Protein AF-A0A835GZQ5-F1 (afdb_monomer_lite)

Foldseek 3Di:
DVVVVVVVVCCVVPNDPVVVVVVVVVVLVVLCVVPVLKDWDWDADPVPRHGDDIDTDHNCNVVCVVVDDDDDDDDCPPPDD

Structure (mmCIF, N/CA/C/O backbone):
data_AF-A0A835GZQ5-F1
#
_entry.id   AF-A0A835GZQ5-F1
#
loop_
_atom_site.group_PDB
_atom_site.id
_atom_site.type_symbol
_atom_site.label_atom_id
_atom_site.label_alt_id
_atom_site.label_comp_id
_atom_site.label_asym_id
_atom_site.label_entity_id
_atom_site.label_seq_id
_atom_site.pdbx_PDB_ins_code
_atom_site.Cartn_x
_atom_site.Cartn_y
_atom_site.Cartn_z
_atom_site.occupancy
_atom_site.B_iso_or_equiv
_atom_site.auth_seq_id
_atom_site.auth_comp_id
_atom_site.auth_asym_id
_atom_site.auth_atom_id
_atom_site.pdbx_PDB_model_num
ATOM 1 N N . MET A 1 1 ? 21.379 -15.231 -25.816 1.00 64.06 1 MET A N 1
ATOM 2 C CA . MET A 1 1 ? 20.104 -15.402 -26.552 1.00 64.06 1 MET A CA 1
ATOM 3 C C . MET A 1 1 ? 18.936 -15.848 -25.667 1.00 64.06 1 MET A C 1
ATOM 5 O O . MET A 1 1 ? 17.890 -15.223 -25.751 1.00 64.06 1 MET A O 1
ATOM 9 N N . ALA A 1 2 ? 19.092 -16.831 -24.769 1.00 83.06 2 ALA A N 1
ATOM 10 C CA . ALA A 1 2 ? 17.991 -17.317 -23.915 1.00 83.06 2 ALA A CA 1
ATOM 11 C C . ALA A 1 2 ? 17.322 -16.245 -23.017 1.00 83.06 2 ALA A C 1
ATOM 13 O O . ALA A 1 2 ? 16.101 -16.222 -22.887 1.00 83.06 2 ALA A O 1
ATOM 14 N N . TYR A 1 3 ? 18.095 -15.321 -22.433 1.00 81.50 3 TYR A N 1
ATOM 15 C CA . TYR A 1 3 ? 17.557 -14.269 -21.555 1.00 81.50 3 TYR A CA 1
ATOM 16 C C . TYR A 1 3 ? 16.683 -13.243 -22.295 1.00 81.50 3 TYR A C 1
ATOM 18 O O . TYR A 1 3 ? 15.605 -12.892 -21.822 1.00 81.50 3 TYR A O 1
ATOM 26 N N . ALA A 1 4 ? 17.122 -12.799 -23.476 1.00 88.19 4 ALA A N 1
ATOM 27 C CA . ALA A 1 4 ? 16.369 -11.853 -24.296 1.00 88.19 4 ALA A CA 1
ATOM 28 C C . ALA A 1 4 ? 15.044 -12.463 -24.778 1.00 88.19 4 ALA A C 1
ATOM 30 O O . ALA A 1 4 ? 14.009 -11.813 -24.675 1.00 88.19 4 ALA A O 1
ATOM 31 N N . GLY A 1 5 ? 15.066 -13.733 -25.203 1.00 91.75 5 GLY A N 1
ATOM 32 C CA . GLY A 1 5 ? 13.853 -14.462 -25.587 1.00 91.75 5 GLY A CA 1
ATOM 33 C C . GLY A 1 5 ? 12.860 -14.605 -24.432 1.00 91.75 5 GLY A C 1
ATOM 34 O O . GLY A 1 5 ? 11.680 -14.324 -24.603 1.00 91.75 5 GLY A O 1
ATOM 35 N N . LYS A 1 6 ? 13.339 -14.947 -23.225 1.00 88.94 6 LYS A N 1
ATOM 36 C CA . LYS A 1 6 ? 12.493 -14.997 -22.021 1.00 88.94 6 LYS A CA 1
ATOM 37 C C . LYS A 1 6 ? 11.877 -13.633 -21.698 1.00 88.94 6 LYS A C 1
ATOM 39 O O . LYS A 1 6 ? 10.696 -13.571 -21.378 1.00 88.94 6 LYS A O 1
ATOM 44 N N . LYS A 1 7 ? 12.664 -12.552 -21.755 1.00 86.19 7 LYS A N 1
ATOM 45 C CA . LYS A 1 7 ? 12.174 -11.198 -21.460 1.00 86.19 7 LYS A CA 1
ATOM 46 C C . LYS A 1 7 ? 11.095 -10.770 -22.457 1.00 86.19 7 LYS A C 1
ATOM 48 O O . LYS A 1 7 ? 10.061 -10.287 -22.022 1.00 86.19 7 LYS A O 1
ATOM 53 N N . LEU A 1 8 ? 11.308 -11.010 -23.752 1.00 89.25 8 LEU A N 1
ATOM 54 C CA . LEU A 1 8 ? 10.332 -10.696 -24.796 1.00 89.25 8 LEU A CA 1
ATOM 55 C C . LEU A 1 8 ? 9.019 -11.466 -24.600 1.00 89.25 8 LEU A C 1
ATOM 57 O O . LEU A 1 8 ? 7.968 -10.843 -24.547 1.00 89.25 8 LEU A O 1
ATOM 61 N N . ALA A 1 9 ? 9.086 -12.785 -24.393 1.00 90.69 9 ALA A N 1
ATOM 62 C CA . ALA A 1 9 ? 7.894 -13.607 -24.173 1.00 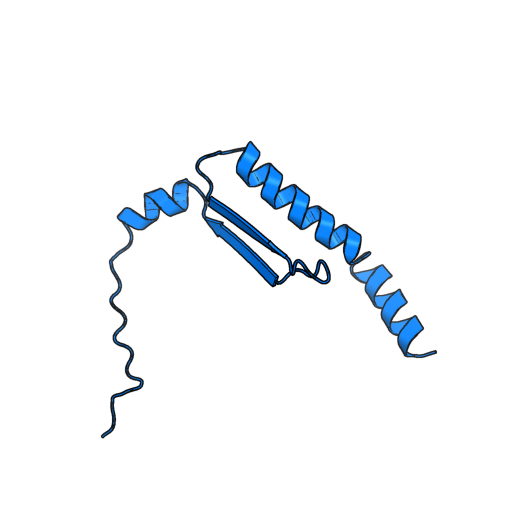90.69 9 ALA A CA 1
ATOM 63 C C . ALA A 1 9 ? 7.102 -13.176 -22.924 1.00 90.69 9 ALA A C 1
ATOM 65 O O . ALA A 1 9 ? 5.875 -13.167 -22.934 1.00 90.69 9 ALA A O 1
ATOM 66 N N . LEU A 1 10 ? 7.794 -12.787 -21.844 1.00 86.50 10 LEU A N 1
ATOM 67 C CA . LEU A 1 10 ? 7.143 -12.257 -20.643 1.00 86.50 10 LEU A CA 1
ATOM 68 C C . LEU A 1 10 ? 6.490 -10.893 -20.893 1.00 86.50 10 LEU A C 1
ATOM 70 O O . LEU A 1 10 ? 5.397 -10.660 -20.391 1.00 86.50 10 LEU A O 1
ATOM 74 N N . THR A 1 11 ? 7.128 -10.014 -21.667 1.00 87.56 11 THR A N 1
ATOM 75 C CA . THR A 1 11 ? 6.551 -8.715 -22.038 1.00 87.56 11 THR A CA 1
ATOM 76 C C . THR A 1 11 ? 5.355 -8.863 -22.979 1.00 87.56 11 THR A C 1
ATOM 78 O O . THR A 1 11 ? 4.390 -8.123 -22.840 1.00 87.56 11 THR A O 1
ATOM 81 N N . GLU A 1 12 ? 5.361 -9.828 -23.899 1.00 89.06 12 GLU A N 1
ATOM 82 C CA . GLU A 1 12 ? 4.192 -10.124 -24.741 1.00 89.06 12 GLU A CA 1
ATOM 83 C C . GLU A 1 12 ? 3.022 -10.693 -23.927 1.00 89.06 12 GLU A C 1
ATOM 85 O O . GLU A 1 12 ? 1.871 -10.347 -24.183 1.00 89.06 12 GLU A O 1
ATOM 90 N N . LEU A 1 13 ? 3.304 -11.545 -22.935 1.00 86.88 13 LEU A N 1
ATOM 91 C CA . LEU A 1 13 ? 2.267 -12.196 -22.134 1.00 86.88 13 LEU A CA 1
ATOM 92 C C . LEU A 1 13 ? 1.672 -11.280 -21.054 1.00 86.88 13 LEU A C 1
ATOM 94 O O . LEU A 1 13 ? 0.466 -11.312 -20.823 1.00 86.88 13 LEU A O 1
ATOM 98 N N . TYR A 1 14 ? 2.514 -10.500 -20.371 1.00 81.25 14 TYR A N 1
ATOM 99 C CA . TYR A 1 14 ? 2.133 -9.707 -19.193 1.00 81.25 14 TYR A CA 1
ATOM 100 C C . TYR A 1 14 ? 2.186 -8.192 -19.416 1.00 81.25 14 TYR A C 1
ATOM 102 O O . TYR A 1 14 ? 1.795 -7.435 -18.531 1.00 81.25 14 TYR A O 1
ATOM 110 N N . GLY A 1 15 ? 2.651 -7.743 -20.580 1.00 82.88 15 GLY A N 1
ATOM 111 C CA . GLY A 1 15 ? 2.873 -6.333 -20.863 1.00 82.88 15 GLY A CA 1
ATOM 112 C C . GLY A 1 15 ? 4.206 -5.808 -20.329 1.00 82.88 15 GLY A C 1
ATOM 113 O O . GLY A 1 15 ? 5.058 -6.529 -19.800 1.00 82.88 15 GLY A O 1
ATOM 114 N N . ASP A 1 16 ? 4.406 -4.507 -20.513 1.00 85.38 16 ASP A N 1
ATOM 115 C CA . ASP A 1 16 ? 5.576 -3.808 -20.002 1.00 85.38 16 ASP A CA 1
ATOM 116 C C . ASP A 1 16 ? 5.454 -3.550 -18.492 1.00 85.38 16 ASP A C 1
ATOM 118 O O . ASP A 1 16 ? 4.475 -2.982 -18.012 1.00 85.38 16 ASP A O 1
ATOM 122 N N . VAL A 1 17 ? 6.500 -3.916 -17.751 1.00 77.62 17 VAL A N 1
ATOM 123 C CA . VAL A 1 17 ? 6.538 -3.833 -16.284 1.00 77.62 17 VAL A CA 1
ATOM 124 C C . VAL A 1 17 ? 6.374 -2.395 -15.785 1.00 77.62 17 VAL A C 1
ATOM 126 O O . VAL A 1 17 ? 5.717 -2.172 -14.768 1.00 77.62 17 VAL A O 1
ATOM 129 N N . ALA A 1 18 ? 6.956 -1.411 -16.479 1.00 78.62 18 ALA A N 1
ATOM 130 C CA . ALA A 1 18 ? 6.836 -0.010 -16.076 1.00 78.62 18 ALA A CA 1
ATOM 131 C C . ALA A 1 18 ? 5.408 0.509 -16.296 1.00 78.62 18 ALA A C 1
ATOM 133 O O . ALA A 1 18 ? 4.874 1.252 -15.472 1.00 78.62 18 ALA A O 1
ATOM 134 N N . SER A 1 19 ? 4.765 0.063 -17.372 1.00 82.12 19 SER A N 1
ATOM 135 C CA . SER A 1 19 ? 3.366 0.367 -17.672 1.00 82.12 19 SER A CA 1
ATOM 136 C C . SER A 1 19 ? 2.421 -0.233 -16.626 1.00 82.12 19 SER A C 1
ATOM 138 O O . SER A 1 19 ? 1.615 0.504 -16.061 1.00 82.12 19 SER A O 1
ATOM 140 N N . SER A 1 20 ? 2.588 -1.512 -16.263 1.00 81.12 20 SER A N 1
ATOM 141 C CA . SER A 1 20 ? 1.814 -2.141 -15.178 1.00 81.12 20 SER A CA 1
ATOM 142 C C . SER A 1 20 ? 2.000 -1.425 -13.835 1.00 81.12 20 SER A C 1
ATOM 144 O O . SER A 1 20 ? 1.072 -1.320 -13.035 1.00 81.12 20 SER A O 1
ATOM 146 N N . TYR A 1 21 ? 3.197 -0.895 -13.572 1.00 83.50 21 TYR A N 1
ATOM 147 C CA . TYR A 1 21 ? 3.445 -0.114 -12.363 1.00 83.50 21 TYR A CA 1
ATOM 148 C C . TYR A 1 21 ? 2.720 1.240 -12.374 1.00 83.50 21 TYR A C 1
ATOM 150 O O . TYR A 1 21 ? 2.156 1.655 -11.359 1.00 83.50 21 TYR A O 1
ATOM 158 N N . ASN A 1 22 ? 2.671 1.917 -13.523 1.00 86.56 22 ASN A N 1
ATOM 159 C CA . ASN A 1 22 ? 1.925 3.168 -13.664 1.00 86.56 22 ASN A CA 1
ATOM 160 C C . ASN A 1 22 ? 0.422 2.987 -13.410 1.00 86.56 22 ASN A C 1
ATOM 162 O O . ASN A 1 22 ? -0.204 3.884 -12.842 1.00 86.56 22 ASN A O 1
ATOM 166 N N . GLU A 1 23 ? -0.150 1.831 -13.753 1.00 89.44 23 GLU A N 1
ATOM 167 C CA . GLU A 1 23 ? -1.540 1.506 -13.412 1.00 89.44 23 GLU A CA 1
ATOM 168 C C . GLU A 1 23 ? -1.763 1.465 -11.895 1.00 89.44 23 GLU A C 1
ATOM 170 O O . GLU A 1 23 ? -2.755 2.005 -11.406 1.00 89.44 23 GLU A O 1
ATOM 175 N N . LEU A 1 24 ? -0.816 0.916 -11.126 1.00 90.44 24 LEU A N 1
ATOM 176 C CA . LEU A 1 24 ? -0.888 0.899 -9.661 1.00 90.44 24 LEU A CA 1
ATOM 177 C C . LEU A 1 24 ? -0.801 2.316 -9.067 1.00 90.44 24 LEU A C 1
ATOM 179 O O . LEU A 1 24 ? -1.551 2.668 -8.150 1.00 90.44 24 LEU A O 1
ATOM 183 N N . VAL A 1 25 ? 0.083 3.159 -9.607 1.00 91.81 25 VAL A N 1
ATOM 184 C CA . VAL A 1 25 ? 0.195 4.572 -9.203 1.00 91.81 25 VAL A CA 1
ATOM 185 C C . VAL A 1 25 ? -1.099 5.329 -9.509 1.00 91.81 25 VAL A C 1
ATOM 187 O O . VAL A 1 25 ? -1.572 6.110 -8.683 1.00 91.81 25 VAL A O 1
ATOM 190 N N . TRP A 1 26 ? -1.691 5.107 -10.681 1.00 94.44 26 TRP A N 1
ATOM 191 C CA . TRP A 1 26 ? -2.977 5.697 -11.041 1.00 94.44 26 TRP A CA 1
ATOM 192 C C . TRP A 1 26 ? -4.092 5.211 -10.110 1.00 94.44 26 TRP A C 1
ATOM 194 O O . TRP A 1 26 ? -4.815 6.026 -9.541 1.00 94.44 26 TRP A O 1
ATOM 204 N N . TYR A 1 27 ? -4.177 3.903 -9.870 1.00 94.69 27 TYR A N 1
ATOM 205 C CA . TYR A 1 27 ? -5.203 3.300 -9.026 1.00 94.69 27 TYR A CA 1
ATOM 206 C C . TYR A 1 27 ? -5.177 3.859 -7.600 1.00 94.69 27 TYR A C 1
ATOM 208 O O . TYR A 1 27 ? -6.208 4.263 -7.066 1.00 94.69 27 TYR A O 1
ATOM 216 N N . THR A 1 28 ? -3.993 3.961 -6.990 1.00 95.00 28 THR A N 1
ATOM 217 C CA . THR A 1 28 ? -3.849 4.511 -5.631 1.00 95.00 28 THR A CA 1
ATOM 218 C C . THR A 1 28 ? -4.256 5.985 -5.547 1.00 95.00 28 THR A C 1
ATOM 220 O O . THR A 1 28 ? -4.868 6.396 -4.558 1.00 95.00 28 THR A O 1
ATOM 223 N N . LYS A 1 29 ? -3.988 6.777 -6.593 1.00 95.19 29 LYS A N 1
ATOM 224 C CA . LYS A 1 29 ? -4.466 8.165 -6.705 1.00 95.19 29 LYS A CA 1
ATOM 225 C C . LYS A 1 29 ? -5.984 8.232 -6.851 1.00 95.19 29 LYS A C 1
ATOM 227 O O . LYS A 1 29 ? -6.623 9.021 -6.159 1.00 95.19 29 LYS A O 1
ATOM 232 N N . GLU A 1 30 ? -6.565 7.392 -7.701 1.00 96.88 30 GLU A N 1
ATOM 233 C CA . GLU A 1 30 ? -8.013 7.351 -7.910 1.00 96.88 30 GLU A CA 1
ATOM 234 C C . GLU A 1 30 ? -8.774 6.905 -6.662 1.00 96.88 30 GLU A C 1
ATOM 236 O O . GLU A 1 30 ? -9.822 7.471 -6.354 1.00 96.88 30 GLU A O 1
ATOM 241 N N . LEU A 1 31 ? -8.231 5.957 -5.893 1.00 96.44 31 LEU A N 1
ATOM 242 C CA . LEU A 1 31 ? -8.815 5.546 -4.617 1.00 96.44 31 LEU A CA 1
ATOM 243 C C . LEU A 1 31 ? -8.916 6.708 -3.623 1.00 96.44 31 LEU A C 1
ATOM 245 O O . LEU A 1 31 ? -9.961 6.866 -2.993 1.00 96.44 31 LEU A O 1
ATOM 249 N N . LYS A 1 32 ? -7.866 7.536 -3.515 1.00 95.00 32 LYS A N 1
ATOM 250 C CA . LYS A 1 32 ? -7.879 8.748 -2.677 1.00 95.00 32 LYS A CA 1
ATOM 251 C C . LYS A 1 32 ? -8.826 9.816 -3.222 1.00 95.00 32 LYS A C 1
ATOM 253 O O . LYS A 1 32 ? -9.488 10.502 -2.454 1.00 95.00 32 LYS A O 1
ATOM 258 N N . ARG A 1 33 ? -8.883 9.975 -4.549 1.00 96.25 33 ARG A N 1
ATOM 259 C CA . ARG A 1 33 ? -9.732 10.976 -5.213 1.00 96.25 33 ARG A CA 1
ATOM 260 C C . ARG A 1 33 ? -11.218 10.665 -5.053 1.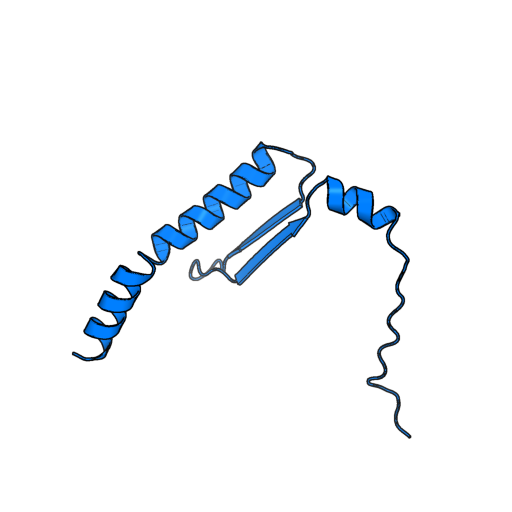00 96.25 33 ARG A C 1
ATOM 262 O O . ARG A 1 33 ? -12.016 11.582 -4.887 1.00 96.25 33 ARG A O 1
ATOM 269 N N . ARG A 1 34 ? -11.592 9.388 -5.164 1.00 95.94 34 ARG A N 1
ATOM 270 C CA . ARG A 1 34 ? -12.989 8.944 -5.106 1.00 95.94 34 ARG A CA 1
ATOM 271 C C . ARG A 1 34 ? -13.578 9.092 -3.710 1.00 95.94 34 ARG A C 1
ATOM 273 O O . ARG A 1 34 ? -14.749 9.434 -3.592 1.00 95.94 34 ARG A O 1
ATOM 280 N N . ASP A 1 35 ? -12.779 8.804 -2.695 1.00 94.56 35 ASP A N 1
ATOM 281 C CA . ASP A 1 35 ? -13.198 8.870 -1.305 1.00 94.56 35 ASP A CA 1
ATOM 282 C C . ASP A 1 35 ? -11.985 9.242 -0.432 1.00 94.56 35 ASP A C 1
ATOM 284 O O . ASP A 1 35 ? -11.092 8.410 -0.229 1.00 94.56 35 ASP A O 1
ATOM 288 N N . PRO A 1 36 ? -11.932 10.493 0.068 1.00 92.25 36 PRO A N 1
ATOM 289 C CA . PRO A 1 36 ? -10.861 10.962 0.942 1.00 92.25 36 PRO A CA 1
ATOM 290 C C . PRO A 1 36 ? -10.761 10.214 2.279 1.00 92.25 36 PRO A C 1
ATOM 292 O O . PRO A 1 36 ? -9.732 10.324 2.943 1.00 92.25 36 PRO A O 1
ATOM 295 N N . GLY A 1 37 ? -11.798 9.470 2.683 1.00 95.19 37 GLY A N 1
ATOM 296 C CA . GLY A 1 37 ? -11.786 8.620 3.873 1.00 95.19 37 GLY A CA 1
ATOM 297 C C . GLY A 1 37 ? -10.979 7.329 3.693 1.00 95.19 37 GLY A C 1
ATOM 298 O O . GLY A 1 37 ? -10.642 6.666 4.678 1.00 95.19 37 GLY A O 1
ATOM 299 N N . ASN A 1 38 ? -10.624 6.968 2.455 1.00 96.62 38 ASN A N 1
ATOM 300 C CA . ASN A 1 38 ? -9.735 5.844 2.184 1.00 96.62 38 ASN A CA 1
ATOM 301 C C . ASN A 1 38 ? -8.306 6.149 2.649 1.00 96.62 38 ASN A C 1
ATOM 303 O O . ASN A 1 38 ? -7.694 7.144 2.256 1.00 96.62 38 ASN A O 1
ATOM 307 N N . CYS A 1 39 ? -7.714 5.221 3.395 1.00 96.38 39 CYS A N 1
ATOM 308 C CA . CYS A 1 39 ? -6.293 5.249 3.707 1.00 96.38 39 CYS A CA 1
ATOM 309 C C . CYS A 1 39 ? -5.529 4.445 2.651 1.00 96.38 39 CYS A C 1
ATOM 311 O O . CYS A 1 39 ? -5.692 3.230 2.538 1.00 96.38 39 CYS A O 1
ATOM 313 N N . VAL A 1 40 ? -4.703 5.127 1.858 1.00 97.06 40 VAL A N 1
ATOM 314 C CA . VAL A 1 40 ? -3.878 4.503 0.817 1.00 97.06 40 VAL A CA 1
ATOM 315 C C . VAL A 1 40 ? -2.442 4.990 0.949 1.00 97.06 40 VAL A C 1
ATOM 317 O O . VAL A 1 40 ? -2.189 6.198 0.944 1.00 97.06 40 VAL A O 1
ATOM 320 N N . ASP A 1 41 ? -1.501 4.059 1.023 1.00 95.44 41 ASP A N 1
ATOM 321 C CA . ASP A 1 41 ? -0.072 4.345 1.119 1.00 95.44 41 ASP A CA 1
ATOM 322 C C . ASP A 1 41 ? 0.698 3.467 0.130 1.00 95.44 41 ASP A C 1
ATOM 324 O O . ASP A 1 41 ? 0.669 2.242 0.222 1.00 95.44 41 ASP A O 1
ATOM 328 N N . LEU A 1 42 ? 1.339 4.099 -0.854 1.00 95.00 42 LEU A N 1
ATOM 329 C CA . LEU A 1 42 ? 2.172 3.428 -1.846 1.00 95.00 42 LEU A CA 1
ATOM 330 C C . LEU A 1 42 ? 3.624 3.752 -1.526 1.00 95.00 42 LEU A C 1
ATOM 332 O O . LEU A 1 42 ? 4.033 4.906 -1.636 1.00 95.00 42 LEU A O 1
ATOM 336 N N . GLN A 1 43 ? 4.387 2.726 -1.173 1.00 94.81 43 GLN A N 1
ATOM 337 C CA . GLN A 1 43 ? 5.784 2.865 -0.810 1.00 94.81 43 GLN A CA 1
ATOM 338 C C . GLN A 1 43 ? 6.683 2.370 -1.927 1.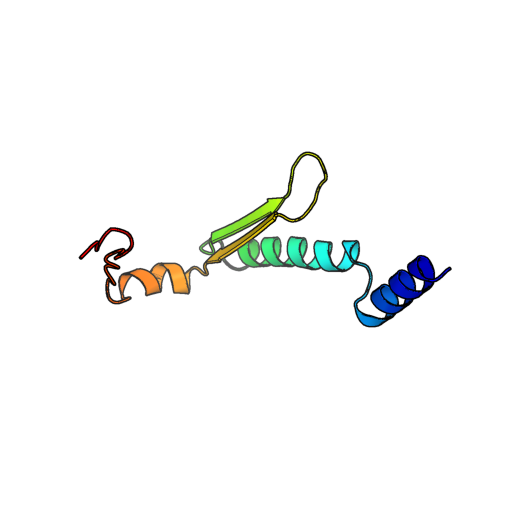00 94.81 43 GLN A C 1
ATOM 340 O O . GLN A 1 43 ? 6.518 1.271 -2.476 1.00 94.81 43 GLN A O 1
ATOM 345 N N . VAL A 1 44 ? 7.643 3.223 -2.240 1.00 92.44 44 VAL A N 1
ATOM 346 C CA . VAL A 1 44 ? 8.590 3.067 -3.327 1.00 92.44 44 VAL A CA 1
ATOM 347 C C . VAL A 1 44 ? 9.962 3.316 -2.739 1.00 92.44 44 VAL A C 1
ATOM 349 O O . VAL A 1 44 ? 10.132 4.209 -1.917 1.00 92.44 44 VAL A O 1
ATOM 352 N N . ASN A 1 45 ? 10.932 2.519 -3.151 1.00 92.81 45 ASN A N 1
ATOM 353 C CA . ASN A 1 45 ? 12.309 2.728 -2.775 1.00 92.81 45 ASN A CA 1
ATOM 354 C C . ASN A 1 45 ? 12.813 4.036 -3.402 1.00 92.81 45 ASN A C 1
ATOM 356 O O . ASN A 1 45 ? 12.892 4.137 -4.628 1.00 92.81 45 ASN A O 1
ATOM 360 N N . ASP A 1 46 ? 13.171 5.015 -2.578 1.00 90.12 46 ASP A N 1
ATOM 361 C CA . ASP A 1 46 ? 13.574 6.343 -3.055 1.00 90.12 46 ASP A CA 1
ATOM 362 C C . ASP A 1 46 ? 14.878 6.326 -3.876 1.00 90.12 46 ASP A C 1
ATOM 364 O O . ASP A 1 46 ? 15.093 7.200 -4.715 1.00 90.12 46 ASP A O 1
ATOM 368 N N . GLU A 1 47 ? 15.744 5.322 -3.686 1.00 92.75 47 GLU A N 1
ATOM 369 C CA . GLU A 1 47 ? 17.038 5.234 -4.375 1.00 92.75 47 GLU A CA 1
ATOM 370 C C . GLU A 1 47 ? 16.920 4.671 -5.797 1.00 92.75 47 GLU A C 1
ATOM 372 O O . GLU A 1 47 ? 17.671 5.063 -6.690 1.00 92.75 47 GLU A O 1
ATOM 377 N N . ASN A 1 48 ? 16.010 3.719 -6.019 1.00 89.56 48 ASN A N 1
ATOM 378 C CA . ASN A 1 48 ? 15.914 2.994 -7.292 1.00 89.56 48 ASN A CA 1
ATOM 379 C C . ASN A 1 48 ? 14.507 2.960 -7.907 1.00 89.56 48 ASN A C 1
ATOM 381 O O . ASN A 1 48 ? 14.318 2.341 -8.957 1.00 89.56 48 ASN A O 1
ATOM 385 N N . GLY A 1 49 ? 13.527 3.607 -7.275 1.00 84.94 49 GLY A N 1
ATOM 386 C CA . GLY A 1 49 ? 12.154 3.719 -7.762 1.00 84.94 49 GLY A CA 1
ATOM 387 C C . GLY A 1 49 ? 11.375 2.402 -7.777 1.00 84.94 49 GLY A C 1
ATOM 388 O O . GLY A 1 49 ? 10.315 2.333 -8.400 1.00 84.94 49 GLY A O 1
ATOM 389 N N . LYS A 1 50 ? 11.882 1.336 -7.142 1.00 86.62 50 LYS A N 1
ATOM 390 C CA . LYS A 1 50 ? 11.196 0.041 -7.117 1.00 86.62 50 LYS A CA 1
ATOM 391 C C . LYS A 1 50 ? 10.053 0.049 -6.121 1.00 86.62 50 LYS A C 1
ATOM 393 O O . LYS A 1 50 ? 10.173 0.561 -5.014 1.00 86.62 50 LYS A O 1
ATOM 398 N N . PHE A 1 51 ? 8.968 -0.603 -6.508 1.00 88.50 51 PHE A N 1
ATOM 399 C CA . PHE A 1 51 ? 7.873 -0.925 -5.609 1.00 88.50 51 PHE A CA 1
ATOM 400 C C . PHE A 1 51 ? 8.367 -1.696 -4.379 1.00 88.50 51 PHE A C 1
ATOM 402 O O . PHE A 1 51 ? 9.072 -2.697 -4.525 1.00 88.50 51 PHE A O 1
ATOM 409 N N . GLU A 1 52 ? 7.938 -1.275 -3.191 1.00 92.62 52 GLU A N 1
ATOM 410 C CA . GLU A 1 52 ? 8.162 -2.028 -1.955 1.00 92.62 52 GLU A CA 1
ATOM 411 C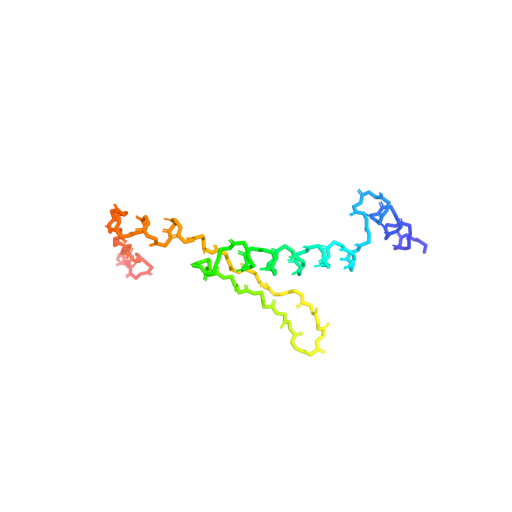 C . GLU A 1 52 ? 6.861 -2.620 -1.425 1.00 92.62 52 GLU A C 1
ATOM 413 O O . GLU A 1 52 ? 6.778 -3.821 -1.165 1.00 92.62 52 GLU A O 1
ATOM 418 N N . ARG A 1 53 ? 5.837 -1.780 -1.247 1.00 94.62 53 ARG A N 1
ATOM 419 C CA . ARG A 1 53 ? 4.543 -2.197 -0.702 1.00 94.62 53 ARG A CA 1
ATOM 420 C C . ARG A 1 53 ? 3.445 -1.196 -1.019 1.00 94.62 53 ARG A C 1
ATOM 422 O O . ARG A 1 53 ? 3.699 -0.014 -1.225 1.00 94.62 53 ARG A O 1
ATOM 429 N N . VAL A 1 54 ? 2.208 -1.678 -0.997 1.00 95.19 54 VAL A N 1
ATOM 430 C CA . VAL A 1 54 ? 1.014 -0.835 -0.992 1.00 95.19 54 VAL A CA 1
ATOM 431 C C . VAL A 1 54 ? 0.128 -1.249 0.171 1.00 95.19 54 VAL A C 1
ATOM 433 O O . VAL A 1 54 ? -0.101 -2.437 0.398 1.00 95.19 54 VAL A O 1
ATOM 436 N N . PHE A 1 55 ? -0.368 -0.268 0.908 1.00 95.88 55 PHE A N 1
ATOM 437 C CA . PHE A 1 55 ? -1.412 -0.435 1.901 1.00 95.88 55 PHE A CA 1
ATOM 438 C C . PHE A 1 55 ? -2.685 0.244 1.400 1.00 95.88 55 PHE A C 1
ATOM 440 O O . PHE A 1 55 ? -2.648 1.379 0.923 1.00 95.88 55 PHE A O 1
ATOM 447 N N . VAL A 1 56 ? -3.811 -0.459 1.509 1.00 96.56 56 VAL A N 1
ATOM 448 C CA . VAL A 1 56 ? -5.137 0.050 1.152 1.00 96.56 56 VAL A CA 1
ATOM 449 C C . VAL A 1 56 ? -6.114 -0.341 2.251 1.00 96.56 56 VAL A C 1
ATOM 451 O O . VAL A 1 56 ? -6.317 -1.525 2.514 1.00 96.56 56 VAL A O 1
ATOM 454 N N . ALA A 1 57 ? -6.755 0.650 2.855 1.00 96.50 57 ALA A N 1
ATOM 455 C CA . ALA A 1 57 ? -7.892 0.467 3.738 1.00 96.50 57 ALA A CA 1
ATOM 456 C C . ALA A 1 57 ? -9.013 1.409 3.304 1.00 96.50 57 ALA A C 1
ATOM 458 O O . ALA A 1 57 ? -8.870 2.631 3.337 1.00 96.50 57 ALA A O 1
ATOM 459 N N . PHE A 1 58 ? -10.131 0.824 2.882 1.00 95.62 58 PHE A N 1
ATOM 460 C CA . PHE A 1 58 ? -11.311 1.591 2.511 1.00 95.62 58 PHE A CA 1
ATOM 461 C C . PHE A 1 58 ? -11.947 2.234 3.740 1.00 95.62 58 PHE A C 1
ATOM 463 O O . PHE A 1 58 ? -11.934 1.632 4.817 1.00 95.62 58 PHE A O 1
ATOM 470 N N . GLU A 1 59 ? -12.553 3.409 3.572 1.00 96.44 59 GLU A N 1
ATOM 471 C CA . GLU A 1 59 ? -13.252 4.108 4.654 1.00 96.44 59 GLU A CA 1
ATOM 472 C C . GLU A 1 59 ? -14.253 3.177 5.358 1.00 96.44 59 GLU A C 1
ATOM 474 O O . GLU A 1 59 ? -14.289 3.087 6.587 1.00 96.44 59 GLU A O 1
ATOM 479 N N . SER A 1 60 ? -15.020 2.412 4.581 1.00 94.38 60 SER A N 1
ATOM 480 C CA . SER A 1 60 ? -15.981 1.430 5.087 1.00 94.38 60 SER A CA 1
ATOM 481 C C . SER A 1 60 ? -15.329 0.340 5.939 1.00 94.38 60 SER A C 1
ATOM 483 O O . SER A 1 60 ? -15.858 -0.007 6.994 1.00 94.38 60 SER A O 1
ATOM 485 N N . SER A 1 61 ? -14.163 -0.166 5.535 1.00 94.44 61 SER A N 1
ATOM 486 C CA . SER A 1 61 ? -13.396 -1.147 6.308 1.00 94.44 61 SER A CA 1
ATOM 487 C C . SER A 1 61 ? -12.860 -0.547 7.607 1.00 94.44 61 SER A C 1
ATOM 489 O O . SER A 1 61 ? -12.920 -1.201 8.645 1.00 94.44 61 SER A O 1
ATOM 491 N N . ILE A 1 62 ? -12.381 0.701 7.577 1.00 94.69 62 ILE A N 1
ATOM 492 C CA . ILE A 1 62 ? -11.891 1.419 8.765 1.00 94.69 62 ILE A CA 1
ATOM 493 C C . ILE A 1 62 ? -13.027 1.605 9.779 1.00 94.69 62 ILE A C 1
ATOM 495 O O . ILE A 1 62 ? -12.855 1.344 10.971 1.00 94.69 62 ILE A O 1
ATOM 499 N N . HIS A 1 63 ? -14.210 2.008 9.314 1.00 95.00 63 HIS A N 1
ATOM 500 C CA . HIS A 1 63 ? -15.392 2.137 10.163 1.00 95.00 63 HIS A CA 1
ATOM 501 C C . HIS A 1 63 ? -15.883 0.779 10.674 1.00 95.00 63 HIS A C 1
ATOM 503 O O . HIS A 1 63 ? -16.172 0.635 11.862 1.00 95.00 63 HIS A O 1
ATOM 509 N N . GLY A 1 64 ? -15.925 -0.224 9.796 1.00 94.50 64 GLY A N 1
ATOM 510 C CA . GLY A 1 64 ? -16.328 -1.593 10.107 1.00 94.50 64 GLY A CA 1
ATOM 511 C C . GLY A 1 64 ? -15.428 -2.265 11.141 1.00 94.50 64 GLY A C 1
ATOM 512 O O . GLY A 1 64 ? -15.919 -3.024 11.975 1.00 94.50 64 GLY A O 1
ATOM 513 N N . PHE A 1 65 ? -14.134 -1.929 11.157 1.00 91.19 65 PHE A N 1
ATOM 514 C CA . PHE A 1 65 ? -13.161 -2.491 12.094 1.00 91.19 65 PHE A CA 1
ATOM 515 C C . PHE A 1 65 ? -13.548 -2.273 13.562 1.00 91.19 65 PHE A C 1
ATOM 517 O O . PHE A 1 65 ? -13.290 -3.133 14.400 1.00 91.19 65 PHE A O 1
ATOM 524 N N . LYS A 1 66 ? -14.252 -1.177 13.876 1.00 90.31 66 LYS A N 1
ATOM 525 C CA . LYS A 1 66 ? -14.774 -0.900 15.228 1.00 90.31 66 LYS A CA 1
ATOM 526 C C . LYS A 1 66 ? -15.782 -1.947 15.716 1.00 90.31 66 LYS A C 1
ATOM 528 O O . LYS A 1 66 ? -15.987 -2.077 16.917 1.00 90.31 66 LYS A O 1
ATOM 533 N N . TYR A 1 67 ? -16.409 -2.670 14.792 1.00 93.69 67 TYR A N 1
ATOM 534 C CA . TYR A 1 67 ? -17.395 -3.713 15.067 1.00 93.69 67 TYR A CA 1
ATOM 535 C C . TYR A 1 67 ? -16.819 -5.124 14.904 1.00 93.69 67 TYR A C 1
ATOM 537 O O . TYR A 1 67 ? -17.501 -6.107 15.198 1.00 93.69 67 TYR A O 1
ATOM 545 N N . CYS A 1 68 ? -15.569 -5.253 14.447 1.00 89.31 68 CYS A N 1
ATOM 546 C CA . CYS A 1 68 ? -14.885 -6.535 14.433 1.00 89.31 68 CYS A CA 1
ATOM 547 C C . CYS A 1 68 ? -14.671 -7.021 15.871 1.00 89.31 68 CYS A C 1
ATOM 549 O O . CYS A 1 68 ? -14.327 -6.256 16.773 1.00 89.31 68 CYS A O 1
ATOM 551 N N . ARG A 1 69 ? -14.846 -8.327 16.091 1.00 90.31 69 ARG A N 1
ATOM 552 C CA . ARG A 1 69 ? -14.526 -8.945 17.379 1.00 90.31 69 ARG A CA 1
ATOM 553 C C . ARG A 1 69 ? -13.033 -8.773 17.649 1.00 90.31 69 ARG A C 1
ATOM 555 O O . ARG A 1 69 ? -12.216 -9.237 16.856 1.00 90.31 69 ARG A O 1
ATOM 562 N N . LEU A 1 70 ? -12.691 -8.154 18.780 1.00 83.81 70 LEU A N 1
ATOM 563 C CA . LEU A 1 70 ? -11.306 -8.037 19.225 1.00 83.81 70 LEU A CA 1
ATOM 564 C C . LEU A 1 70 ? -10.709 -9.443 19.355 1.00 83.81 70 LEU A C 1
ATOM 566 O O . LEU A 1 70 ? -11.171 -10.249 20.166 1.00 83.81 70 LEU A O 1
ATOM 570 N N . MET A 1 71 ? -9.704 -9.740 18.535 1.00 82.00 71 MET A N 1
ATOM 571 C CA . MET A 1 71 ? -8.971 -10.995 18.603 1.00 82.00 71 MET A CA 1
ATOM 572 C C . MET A 1 71 ? -7.610 -10.712 19.230 1.00 82.00 71 MET A C 1
ATOM 574 O O . MET A 1 71 ? -6.765 -10.053 18.630 1.00 82.00 71 MET A O 1
ATOM 578 N N . VAL A 1 72 ? -7.422 -11.173 20.464 1.00 81.69 72 VAL A N 1
ATOM 579 C CA . VAL A 1 72 ? -6.119 -11.135 21.128 1.00 81.69 72 VAL A CA 1
ATOM 5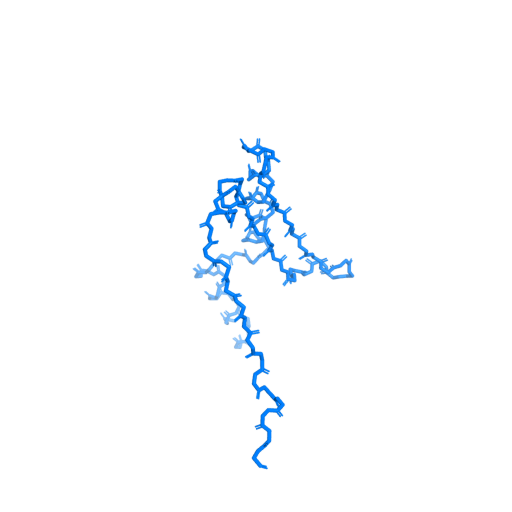80 C C . VAL A 1 72 ? -5.372 -12.392 20.706 1.00 81.69 72 VAL A C 1
ATOM 582 O O . VAL A 1 72 ? -5.774 -13.499 21.059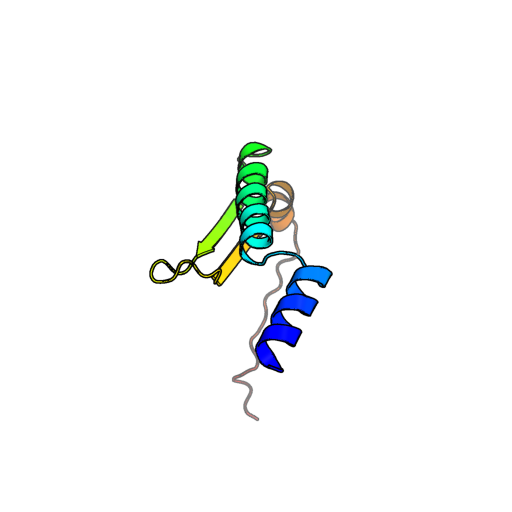 1.00 81.69 72 VAL A O 1
ATOM 585 N N . TYR A 1 73 ? -4.306 -12.223 19.932 1.00 79.44 73 TYR A N 1
ATOM 586 C CA . TYR A 1 73 ? -3.390 -13.313 19.629 1.00 79.44 73 TYR A CA 1
ATOM 587 C C . TYR A 1 73 ? -2.365 -13.400 20.757 1.00 79.44 73 TYR A C 1
ATOM 589 O O . TYR A 1 73 ? -1.611 -12.456 20.989 1.00 79.44 73 TYR A O 1
ATOM 597 N N . LEU A 1 74 ? -2.355 -14.524 21.472 1.00 81.62 74 LEU A N 1
ATOM 598 C CA . LEU A 1 74 ? -1.238 -14.873 22.338 1.00 81.62 74 LEU A CA 1
ATOM 599 C C . LEU A 1 74 ? -0.166 -15.494 21.442 1.00 81.62 74 LEU A C 1
ATOM 601 O O . LEU A 1 74 ? -0.371 -16.581 20.901 1.00 81.62 74 LEU A O 1
ATOM 605 N N . ASP A 1 75 ? 0.947 -14.794 21.244 1.00 79.50 75 ASP A N 1
ATOM 606 C CA . ASP A 1 75 ? 2.084 -15.371 20.537 1.00 79.50 75 ASP A CA 1
ATOM 607 C C . ASP A 1 75 ? 2.722 -16.456 21.420 1.00 79.50 75 ASP A C 1
ATOM 609 O O . ASP A 1 75 ? 3.296 -16.184 22.475 1.00 79.50 75 ASP A O 1
ATOM 613 N N . GLY A 1 76 ? 2.546 -17.713 21.010 1.00 70.94 76 GLY A N 1
ATOM 614 C CA . GLY A 1 76 ? 3.043 -18.893 21.711 1.00 70.94 76 GLY A CA 1
ATOM 615 C C . GLY A 1 76 ? 4.524 -19.182 21.466 1.00 70.94 76 GLY A C 1
ATOM 616 O O . GLY A 1 76 ? 5.008 -20.208 21.937 1.00 70.94 76 GLY A O 1
ATOM 617 N N . THR A 1 77 ? 5.259 -18.318 20.754 1.00 75.62 77 THR A N 1
ATOM 618 C CA . THR A 1 77 ? 6.694 -18.506 20.452 1.00 75.62 77 THR A CA 1
ATOM 619 C C . THR A 1 77 ? 7.587 -18.650 21.691 1.00 75.62 77 THR A C 1
ATOM 621 O O . THR A 1 77 ? 8.709 -19.145 21.576 1.00 75.62 77 THR A O 1
ATOM 624 N N . PHE A 1 78 ? 7.087 -18.316 22.887 1.00 69.62 78 PHE A N 1
ATOM 625 C CA . PHE A 1 78 ? 7.788 -18.504 24.164 1.00 69.62 78 PHE A CA 1
ATOM 626 C C . PHE A 1 78 ? 7.264 -19.656 25.033 1.00 69.62 78 PHE A C 1
ATOM 628 O O . PHE A 1 78 ? 7.765 -19.844 26.142 1.00 69.62 78 PHE A O 1
ATOM 635 N N . LEU A 1 79 ? 6.301 -20.458 24.564 1.00 70.00 79 LEU A N 1
ATOM 636 C CA . LEU A 1 79 ? 5.855 -21.653 25.284 1.00 70.00 79 LEU A CA 1
ATOM 637 C C . LEU A 1 79 ? 6.908 -22.764 25.137 1.00 70.00 79 LEU A C 1
ATOM 639 O O . LEU A 1 79 ? 6.790 -23.658 24.301 1.00 70.00 79 LEU A O 1
ATOM 643 N N . ARG A 1 80 ? 7.978 -22.689 25.934 1.00 65.75 80 ARG A N 1
ATOM 644 C CA . ARG A 1 80 ? 8.877 -23.825 26.168 1.00 65.75 80 ARG A CA 1
ATOM 645 C C . ARG A 1 80 ? 8.257 -24.740 27.227 1.00 65.75 80 ARG A C 1
ATOM 647 O O . ARG A 1 80 ? 7.850 -24.256 28.281 1.00 65.75 80 ARG A O 1
ATOM 654 N N . SER A 1 81 ? 8.178 -26.033 26.900 1.00 67.81 81 SER A N 1
ATOM 655 C CA . SER A 1 81 ? 7.894 -27.124 27.844 1.00 67.81 81 SER A CA 1
ATOM 656 C C . SER A 1 81 ? 9.054 -27.353 28.804 1.00 67.81 81 SER A C 1
ATOM 658 O O . SER A 1 81 ? 10.202 -27.007 28.442 1.00 67.81 81 SER A O 1
#

Sequence (81 aa):
MAYAGKKLALTELYGDVASSYNELVWYTKELKRRDPGNCVDLQVNDENGKFERVFVAFESSIHGFKYCRLMVYLDGTFLRS

pLDDT: mean 88.37, std 7.99, range [64.06, 97.06]

Organism: NCBI:txid261450

Radius of gyration: 20.0 Å; chains: 1; bounding box: 38×38×54 Å

Secondary structure (DSSP, 8-state):
-HHHHHHHHHHHHH--HHHHHHHHHHHHHHHHHH-TT-EEEEEE-TTT--EEEEEEE-HHHHHHHTTS-------GGG---